Protein AF-A0AAQ4F777-F1 (afdb_monomer)

pLDDT: mean 92.05, std 5.02, range [62.19, 96.69]

Foldseek 3Di:
DAQVVVVVVCVVCVVPQDDWDWDADPVCQQVAWIWIDSPQQQWIWTAHSPRRHTDDIDRRDPVNHDDDDD

Mean predicted aligned error: 3.76 Å

Sequence (70 aa):
MAFSQVVHILQQQFRVIKGVQIIYNEQCPLESDLVILLSEDGIRLSFDSSSQRLKVIEVTDMSKVKLTYW

Radius of gyration: 12.79 Å; Cα contacts (8 Å, |Δi|>4): 116; chains: 1; bounding box: 43×24×27 Å

InterPro domains:
  IPR005373 Phagosome assembly factor 1 [PF03676] (1-69)
  IPR039156 PHAF1/Protein broad-minded [PTHR13465] (1-69)

Structure (mmCIF, N/CA/C/O backbone):
data_AF-A0AAQ4F777-F1
#
_entry.id   AF-A0AAQ4F777-F1
#
loop_
_atom_site.group_PDB
_atom_site.id
_atom_site.type_symbol
_atom_site.label_atom_id
_atom_site.label_alt_id
_atom_site.label_comp_id
_atom_site.label_asym_id
_atom_site.label_entity_id
_atom_site.label_seq_id
_atom_site.pdbx_PDB_ins_code
_atom_site.Cartn_x
_atom_site.Cartn_y
_atom_site.Cartn_z
_atom_site.occupancy
_atom_site.B_iso_or_equiv
_atom_site.auth_seq_id
_atom_site.auth_comp_id
_atom_site.auth_asym_id
_atom_site.auth_atom_id
_atom_site.pdbx_PDB_model_num
ATOM 1 N N . MET A 1 1 ? -4.620 5.903 -9.660 1.00 79.00 1 MET A N 1
ATOM 2 C CA . MET A 1 1 ? -4.000 6.760 -8.623 1.00 79.00 1 MET A CA 1
ATOM 3 C C . MET A 1 1 ? -2.482 6.690 -8.760 1.00 79.00 1 MET A C 1
ATOM 5 O O . MET A 1 1 ? -1.991 5.603 -9.057 1.00 79.00 1 MET A O 1
ATOM 9 N N . ALA A 1 2 ? -1.759 7.809 -8.636 1.00 92.69 2 ALA A N 1
ATOM 10 C CA . ALA A 1 2 ? -0.289 7.837 -8.728 1.00 92.69 2 ALA A CA 1
ATOM 11 C C . ALA A 1 2 ? 0.366 7.675 -7.345 1.00 92.69 2 ALA A C 1
ATOM 13 O O . ALA A 1 2 ? -0.177 8.180 -6.364 1.00 92.69 2 ALA A O 1
ATOM 14 N N . PHE A 1 3 ? 1.533 7.027 -7.271 1.00 93.81 3 PHE A N 1
ATOM 15 C CA . PHE A 1 3 ? 2.267 6.804 -6.015 1.00 93.81 3 PHE A CA 1
ATOM 16 C C . PHE A 1 3 ? 2.495 8.094 -5.207 1.00 93.81 3 PHE A C 1
ATOM 18 O O . PHE A 1 3 ? 2.153 8.160 -4.028 1.00 93.81 3 PHE A O 1
ATOM 25 N N . SER A 1 4 ? 2.978 9.160 -5.852 1.00 93.75 4 SER A N 1
ATOM 26 C CA . SER A 1 4 ? 3.247 10.451 -5.198 1.00 93.75 4 SER A CA 1
ATOM 27 C C . SER A 1 4 ? 2.008 11.080 -4.554 1.00 93.75 4 SER A C 1
ATOM 29 O O . SER A 1 4 ? 2.099 11.662 -3.475 1.00 93.75 4 SER A O 1
ATOM 31 N N . GLN A 1 5 ? 0.837 10.925 -5.177 1.00 94.69 5 GLN A N 1
ATOM 32 C CA . GLN A 1 5 ? -0.428 11.396 -4.611 1.00 94.69 5 GLN A CA 1
ATOM 33 C C . GLN A 1 5 ? -0.780 10.625 -3.338 1.00 94.69 5 GLN A C 1
ATOM 35 O O . GLN A 1 5 ? -1.217 11.230 -2.365 1.00 94.69 5 GLN A O 1
ATOM 40 N N . VAL A 1 6 ? -0.563 9.306 -3.326 1.00 94.25 6 VAL A N 1
ATOM 41 C CA . VAL A 1 6 ? -0.818 8.471 -2.144 1.00 94.25 6 VAL A CA 1
ATOM 42 C C . VAL A 1 6 ? 0.115 8.853 -1.005 1.00 94.25 6 VAL A C 1
ATOM 44 O O . VAL A 1 6 ? -0.357 9.072 0.105 1.00 94.25 6 VAL A O 1
ATOM 47 N N . VAL A 1 7 ? 1.410 9.026 -1.280 1.00 94.56 7 VAL A N 1
ATOM 48 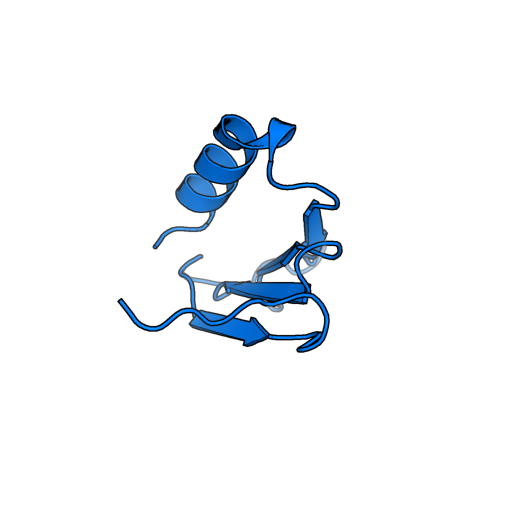C CA . VAL A 1 7 ? 2.376 9.502 -0.277 1.00 94.56 7 VAL A CA 1
ATOM 49 C C . VAL A 1 7 ? 1.947 10.854 0.293 1.00 94.56 7 VAL A C 1
ATOM 51 O O . VAL A 1 7 ? 1.954 11.034 1.508 1.00 94.56 7 VAL A O 1
ATOM 54 N N . HIS A 1 8 ? 1.504 11.782 -0.557 1.00 95.44 8 HIS A N 1
ATOM 55 C CA . HIS A 1 8 ? 1.019 13.079 -0.095 1.00 95.44 8 HIS A CA 1
ATOM 56 C C . HIS A 1 8 ? -0.224 12.955 0.801 1.00 95.44 8 HIS A C 1
ATOM 58 O O . HIS A 1 8 ? -0.280 13.576 1.859 1.00 95.44 8 HIS A O 1
ATOM 64 N N . ILE A 1 9 ? -1.196 12.112 0.437 1.00 94.31 9 ILE A N 1
ATOM 65 C CA . ILE A 1 9 ? -2.390 11.855 1.261 1.00 94.31 9 ILE A CA 1
ATOM 66 C C . ILE A 1 9 ? -1.999 11.255 2.617 1.00 94.31 9 ILE A C 1
ATOM 68 O O . ILE A 1 9 ? -2.493 11.710 3.648 1.00 94.31 9 ILE A O 1
ATOM 72 N N . LEU A 1 10 ? -1.082 10.285 2.635 1.00 93.69 10 LEU A N 1
ATOM 73 C CA . LEU A 1 10 ? -0.583 9.673 3.870 1.00 93.69 10 LEU A CA 1
ATOM 74 C C . LEU A 1 10 ? 0.103 10.708 4.769 1.00 93.69 10 LEU A C 1
ATOM 76 O O . LEU A 1 10 ? -0.145 10.736 5.971 1.00 93.69 10 LEU A O 1
ATOM 80 N N . GLN A 1 11 ? 0.891 11.616 4.186 1.00 93.06 11 GLN A N 1
ATOM 81 C CA . GLN A 1 11 ? 1.493 12.732 4.918 1.00 93.06 11 GLN A CA 1
ATOM 82 C C . GLN A 1 11 ? 0.444 13.683 5.501 1.00 93.06 11 GLN A C 1
ATOM 84 O O . GLN A 1 11 ? 0.618 14.151 6.619 1.00 93.06 11 GLN A O 1
ATOM 89 N N . GLN A 1 12 ? -0.652 13.9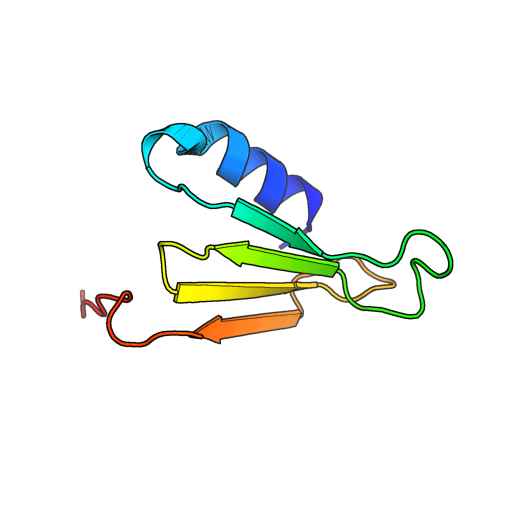61 4.790 1.00 96.12 12 GLN A N 1
ATOM 90 C CA . GLN A 1 12 ? -1.742 14.793 5.318 1.00 96.12 12 GLN A CA 1
ATOM 91 C C . GLN A 1 12 ? -2.531 14.088 6.435 1.00 96.12 12 GLN A C 1
ATOM 93 O O . GLN A 1 12 ? -3.062 14.748 7.326 1.00 96.12 12 GLN A O 1
ATOM 98 N N . GLN A 1 13 ? -2.603 12.754 6.411 1.00 92.81 13 GLN A N 1
ATOM 99 C CA . GLN A 1 13 ? -3.388 11.935 7.345 1.00 92.81 13 GLN A CA 1
ATOM 100 C C . GLN A 1 13 ? -2.540 11.228 8.416 1.00 92.81 13 GLN A C 1
ATOM 102 O O . GLN A 1 13 ? -3.028 10.314 9.080 1.00 92.81 13 GLN A O 1
ATOM 107 N N . PHE A 1 14 ? -1.304 11.683 8.651 1.00 90.19 14 PHE A N 1
ATOM 108 C CA . PHE A 1 14 ? -0.331 11.057 9.564 1.00 90.19 14 PHE A CA 1
ATOM 109 C C . PHE A 1 14 ? -0.814 10.862 11.015 1.00 90.19 14 PHE A C 1
ATOM 111 O O . PHE A 1 14 ? -0.224 10.104 11.781 1.00 90.19 14 PHE A O 1
ATOM 118 N N . ARG A 1 15 ? -1.865 11.581 11.432 1.00 91.00 15 ARG A N 1
ATOM 119 C CA . ARG A 1 15 ? -2.472 11.437 12.766 1.00 91.00 15 ARG A CA 1
ATOM 120 C C . ARG A 1 15 ? -3.383 10.215 12.876 1.00 91.00 15 ARG A C 1
ATOM 122 O O . ARG A 1 15 ? -3.551 9.696 13.977 1.00 91.00 15 ARG A O 1
ATOM 129 N N . VAL A 1 16 ? -3.984 9.808 11.759 1.00 89.94 16 VAL A N 1
ATOM 130 C CA . VAL A 1 16 ? -4.969 8.724 11.674 1.00 89.94 16 VAL A CA 1
ATOM 131 C C . VAL A 1 16 ? -4.293 7.443 11.204 1.00 89.94 16 VAL A C 1
ATOM 133 O O . VAL A 1 16 ? -4.418 6.421 11.867 1.00 89.94 16 VAL A O 1
ATOM 136 N N . ILE A 1 17 ? -3.545 7.520 10.101 1.00 90.38 17 ILE A N 1
ATOM 137 C CA . ILE A 1 17 ? -2.870 6.371 9.493 1.00 90.38 17 ILE A CA 1
ATOM 138 C C . ILE A 1 17 ? -1.461 6.272 10.075 1.00 90.38 17 ILE A C 1
ATOM 140 O O . ILE A 1 17 ? -0.657 7.199 9.945 1.00 90.38 17 ILE A O 1
ATOM 144 N N . LYS A 1 18 ? -1.167 5.145 10.721 1.00 88.00 18 LYS A N 1
ATOM 145 C CA . LYS A 1 18 ? 0.086 4.883 11.437 1.00 88.00 18 LYS A CA 1
ATOM 146 C C . LYS A 1 18 ? 0.724 3.587 10.940 1.00 88.00 18 LYS A C 1
ATOM 148 O O . LYS A 1 18 ? 0.085 2.763 10.296 1.00 88.00 18 LYS A O 1
ATOM 153 N N . GLY A 1 19 ? 2.022 3.423 11.198 1.00 91.12 19 GLY A N 1
ATOM 154 C CA . GLY A 1 19 ? 2.757 2.236 10.745 1.00 91.12 19 GLY A CA 1
ATOM 155 C C . GLY A 1 19 ? 2.836 2.120 9.218 1.00 91.12 19 GLY A C 1
ATOM 156 O O . GLY A 1 19 ? 2.618 1.048 8.660 1.00 91.12 19 GLY A O 1
ATOM 157 N N . VAL A 1 20 ? 3.124 3.229 8.533 1.00 95.00 20 VAL A N 1
ATOM 158 C CA . VAL A 1 20 ? 3.357 3.232 7.084 1.00 95.00 20 VAL A CA 1
ATOM 159 C C . VAL A 1 20 ? 4.787 2.779 6.802 1.00 95.00 20 VAL A C 1
ATOM 161 O O . VAL A 1 20 ? 5.736 3.378 7.303 1.00 95.00 20 VAL A O 1
ATOM 164 N N . GLN A 1 21 ? 4.947 1.760 5.964 1.00 94.88 21 GLN A N 1
ATOM 165 C CA . G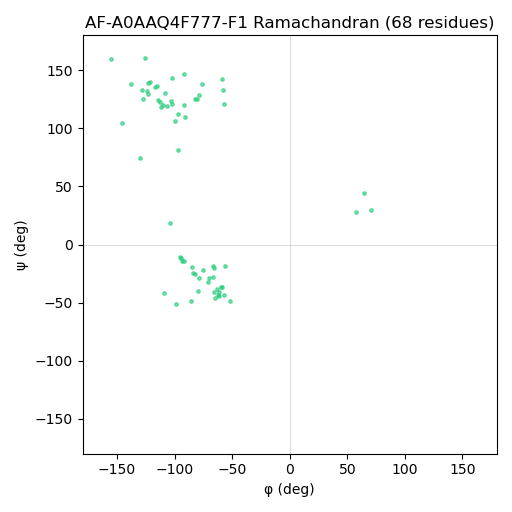LN A 1 21 ? 6.245 1.307 5.467 1.00 94.88 21 GLN A CA 1
ATOM 166 C C . GLN A 1 21 ? 6.248 1.349 3.943 1.00 94.88 21 GLN A C 1
ATOM 168 O O . GLN A 1 21 ? 5.260 0.986 3.305 1.00 94.88 21 GLN A O 1
ATOM 173 N N . ILE A 1 22 ? 7.359 1.789 3.359 1.00 94.88 22 ILE A N 1
ATOM 174 C CA . ILE A 1 22 ? 7.551 1.826 1.909 1.00 94.88 22 ILE A CA 1
ATOM 175 C C . ILE A 1 22 ? 8.639 0.814 1.573 1.00 94.88 22 ILE A C 1
ATOM 177 O O . ILE A 1 22 ? 9.746 0.900 2.098 1.00 94.88 22 ILE A O 1
ATOM 181 N N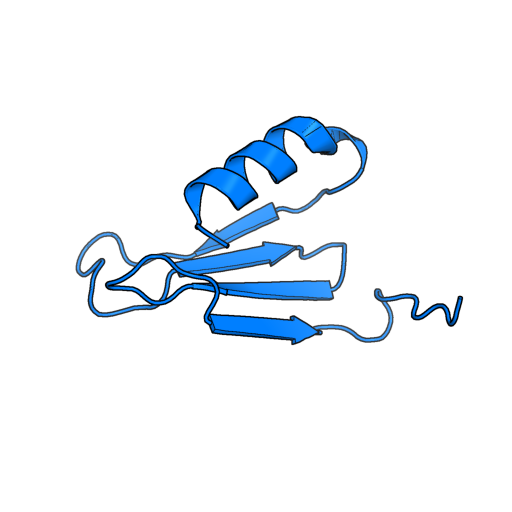 . ILE A 1 23 ? 8.313 -0.146 0.716 1.00 93.94 23 ILE A N 1
ATOM 182 C CA . ILE A 1 23 ? 9.212 -1.214 0.289 1.00 93.94 23 ILE A CA 1
ATOM 183 C C . ILE A 1 23 ? 9.469 -1.024 -1.200 1.00 93.94 23 ILE A C 1
ATOM 185 O O . ILE A 1 23 ? 8.533 -0.948 -1.999 1.00 93.94 23 ILE A O 1
ATOM 189 N N . TYR A 1 24 ? 10.744 -0.924 -1.557 1.00 93.25 24 TYR A N 1
ATOM 190 C CA . TYR A 1 24 ? 11.200 -0.739 -2.926 1.00 93.25 24 TYR A CA 1
ATOM 191 C C . TYR A 1 24 ? 12.626 -1.264 -3.084 1.00 93.25 24 TYR A C 1
ATOM 193 O O . TYR A 1 24 ? 13.349 -1.430 -2.102 1.00 93.25 24 TYR A O 1
ATOM 201 N N . ASN A 1 25 ? 13.020 -1.546 -4.324 1.00 91.69 25 ASN A N 1
ATOM 202 C CA . ASN A 1 25 ? 14.374 -1.973 -4.646 1.00 91.69 25 ASN A CA 1
ATOM 203 C C . ASN A 1 25 ? 15.191 -0.766 -5.127 1.00 91.69 25 ASN A C 1
ATOM 205 O O . ASN A 1 25 ? 14.917 -0.216 -6.190 1.00 91.69 25 ASN A O 1
ATOM 209 N N . GLU A 1 26 ? 16.190 -0.352 -4.347 1.00 88.88 26 GLU A N 1
ATOM 210 C CA . GLU A 1 26 ? 17.075 0.771 -4.694 1.00 88.88 26 GLU A CA 1
ATOM 211 C C . GLU A 1 26 ? 18.043 0.452 -5.835 1.00 88.88 26 GLU A C 1
ATOM 213 O O . GLU A 1 26 ? 18.393 1.340 -6.609 1.00 88.88 26 GLU A O 1
ATOM 218 N N . GLN A 1 27 ? 18.474 -0.805 -5.952 1.00 93.25 27 GLN A N 1
ATOM 219 C CA . GLN A 1 27 ? 19.451 -1.229 -6.958 1.00 93.25 27 GLN A CA 1
ATOM 220 C C . GLN A 1 27 ? 18.789 -1.425 -8.324 1.00 93.25 27 GLN A C 1
ATOM 222 O O . GLN A 1 27 ? 19.342 -1.020 -9.345 1.00 93.25 27 GLN A O 1
ATOM 227 N N . CYS A 1 28 ? 17.582 -1.996 -8.327 1.00 89.94 28 CYS A N 1
ATOM 228 C CA . CYS A 1 28 ? 16.800 -2.267 -9.531 1.00 89.94 28 CYS A CA 1
ATOM 229 C C . CYS A 1 28 ? 15.359 -1.733 -9.388 1.00 89.94 28 CYS A C 1
ATOM 231 O O . CYS A 1 28 ? 14.422 -2.519 -9.225 1.00 89.94 28 CYS A O 1
ATOM 233 N N . PRO A 1 29 ? 15.138 -0.408 -9.477 1.00 85.19 29 PRO A N 1
ATOM 234 C CA . PRO A 1 29 ? 13.835 0.212 -9.202 1.00 85.19 29 PRO A CA 1
ATOM 235 C C . PRO A 1 29 ? 12.726 -0.163 -10.195 1.00 85.19 29 PRO A C 1
ATOM 237 O O . PRO A 1 29 ? 11.549 -0.021 -9.880 1.00 85.19 29 PRO A O 1
ATOM 240 N N . LEU A 1 30 ? 13.082 -0.643 -11.391 1.00 89.12 30 LEU A N 1
ATOM 241 C CA . LEU A 1 30 ? 12.123 -1.057 -12.421 1.00 89.12 30 LEU A CA 1
ATOM 242 C C . LEU A 1 30 ? 11.799 -2.558 -12.380 1.00 89.12 30 LEU A C 1
ATOM 244 O O . LEU A 1 30 ? 10.820 -2.979 -12.993 1.00 89.12 30 LEU A O 1
ATOM 248 N N . GLU A 1 31 ? 12.585 -3.368 -11.667 1.00 88.69 31 GLU A N 1
ATOM 249 C CA . GLU A 1 31 ? 12.372 -4.823 -11.592 1.00 88.69 31 GLU A CA 1
ATOM 250 C C . GLU A 1 31 ? 11.357 -5.224 -10.521 1.00 88.69 31 GLU A C 1
ATOM 252 O O . GLU A 1 31 ? 10.829 -6.332 -10.549 1.00 88.69 31 GLU A O 1
ATOM 257 N N . SER A 1 32 ? 11.096 -4.350 -9.550 1.00 89.81 32 SER A N 1
ATOM 258 C CA . SER A 1 32 ? 10.216 -4.640 -8.419 1.00 89.81 32 SER A CA 1
ATOM 259 C C . SER A 1 32 ? 9.163 -3.552 -8.259 1.00 89.81 32 SER A C 1
ATOM 261 O O . SER A 1 32 ? 9.478 -2.364 -8.282 1.00 89.81 32 SER A O 1
ATOM 263 N N . ASP A 1 33 ? 7.912 -3.973 -8.085 1.00 93.25 33 ASP A N 1
ATOM 264 C CA . ASP A 1 33 ? 6.786 -3.087 -7.786 1.00 93.25 33 ASP A CA 1
ATOM 265 C C . ASP A 1 33 ? 7.055 -2.305 -6.483 1.00 93.25 33 ASP A C 1
ATOM 267 O O . ASP A 1 33 ? 7.608 -2.852 -5.522 1.00 93.25 33 ASP A O 1
ATOM 271 N N . LEU A 1 34 ? 6.643 -1.032 -6.422 1.00 94.94 34 LEU A N 1
ATOM 272 C CA . LEU A 1 34 ? 6.678 -0.291 -5.159 1.00 94.94 34 LEU A CA 1
ATOM 273 C C . LEU A 1 34 ? 5.523 -0.745 -4.281 1.00 94.94 34 LEU A C 1
ATOM 275 O O . LEU A 1 34 ? 4.385 -0.858 -4.738 1.00 94.94 34 LEU A O 1
ATOM 279 N N . VAL A 1 35 ? 5.784 -0.925 -2.996 1.00 96.12 35 VAL A N 1
ATOM 280 C CA . VAL A 1 35 ? 4.761 -1.350 -2.047 1.00 96.12 35 VAL A CA 1
ATOM 281 C C . VAL A 1 35 ? 4.673 -0.350 -0.908 1.00 96.12 35 VAL A C 1
ATOM 283 O O . VAL A 1 35 ? 5.679 0.014 -0.306 1.00 96.12 35 VAL A O 1
ATOM 286 N N . ILE A 1 36 ? 3.451 0.062 -0.585 1.00 96.69 36 ILE A N 1
ATOM 287 C CA . ILE A 1 36 ? 3.134 0.753 0.662 1.00 96.69 36 ILE A CA 1
ATOM 288 C C . ILE A 1 36 ? 2.385 -0.233 1.550 1.00 96.69 36 ILE A C 1
ATOM 290 O O . ILE A 1 36 ? 1.310 -0.714 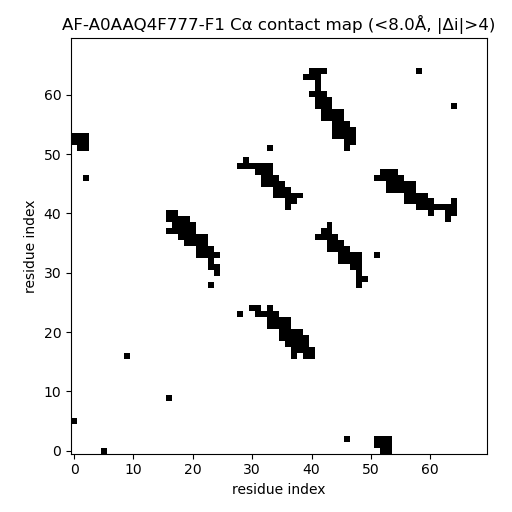1.189 1.00 96.69 36 ILE A O 1
ATOM 294 N N . LEU A 1 37 ? 2.950 -0.527 2.714 1.00 96.31 37 LEU A N 1
ATOM 295 C CA . LEU A 1 37 ? 2.330 -1.352 3.738 1.00 96.31 37 LEU A CA 1
ATOM 296 C C . LEU A 1 37 ? 1.788 -0.448 4.845 1.00 96.31 37 LEU A C 1
ATOM 298 O O . LEU A 1 37 ? 2.542 0.294 5.471 1.00 96.31 37 LEU A O 1
ATOM 302 N N . LEU A 1 38 ? 0.485 -0.532 5.090 1.00 94.94 38 LEU A N 1
ATOM 303 C CA . LEU A 1 38 ? -0.195 0.091 6.219 1.00 94.94 38 LEU A CA 1
ATOM 304 C C . LEU A 1 38 ? -0.330 -0.978 7.311 1.00 94.94 38 LEU A C 1
ATOM 306 O O . LEU A 1 38 ? -1.343 -1.673 7.402 1.00 94.94 38 LEU A O 1
ATOM 310 N N . SER A 1 39 ? 0.739 -1.199 8.085 1.00 91.75 39 SER A N 1
ATOM 311 C CA . SER A 1 39 ? 0.855 -2.384 8.952 1.00 91.75 39 SER A CA 1
ATOM 312 C C . SER A 1 39 ? -0.151 -2.405 10.109 1.00 91.75 39 SER A C 1
ATOM 314 O O . SER A 1 39 ? -0.526 -3.483 10.587 1.00 91.75 39 SER A O 1
ATOM 316 N N . GLU A 1 40 ? -0.584 -1.228 10.569 1.00 92.06 40 GLU A N 1
ATOM 317 C CA . GLU A 1 40 ? -1.604 -1.094 11.618 1.00 92.06 40 GLU A CA 1
ATOM 318 C C . GLU A 1 40 ? -3.033 -1.209 11.074 1.00 92.06 40 GLU A C 1
ATOM 320 O O . GLU A 1 40 ? -3.910 -1.671 11.797 1.00 92.06 40 GLU A O 1
ATOM 325 N N . ASP A 1 41 ? -3.247 -0.899 9.794 1.00 91.06 41 ASP A N 1
ATOM 326 C CA . ASP A 1 41 ? -4.551 -1.005 9.128 1.00 91.06 41 ASP A CA 1
ATOM 327 C C . ASP A 1 41 ? -4.769 -2.366 8.444 1.00 91.06 41 ASP A C 1
ATOM 329 O O . ASP A 1 41 ? -5.885 -2.703 8.060 1.00 91.06 41 ASP A O 1
ATOM 333 N N . GLY A 1 42 ? -3.709 -3.165 8.273 1.00 93.19 42 GLY A N 1
ATOM 334 C CA . GLY A 1 42 ? -3.790 -4.463 7.600 1.00 93.19 42 GLY A CA 1
ATOM 335 C C . GLY A 1 42 ? -4.018 -4.353 6.090 1.00 93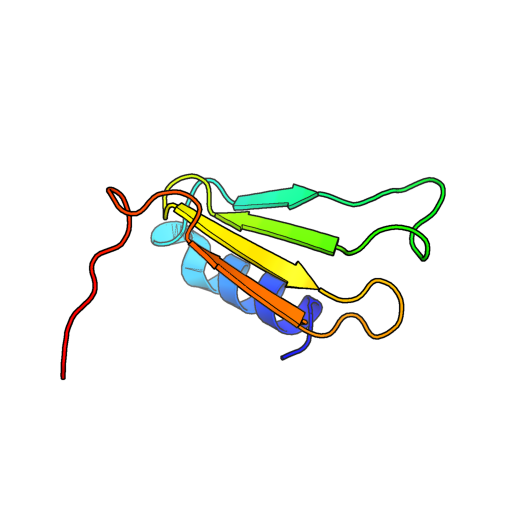.19 42 GLY A C 1
ATOM 336 O O . GLY A 1 42 ? -4.645 -5.235 5.502 1.00 93.19 42 GLY A O 1
ATOM 337 N N . ILE A 1 43 ? -3.533 -3.275 5.465 1.00 94.69 43 ILE A N 1
ATOM 338 C CA . ILE A 1 43 ? -3.703 -2.995 4.033 1.00 94.69 43 ILE A CA 1
ATOM 339 C C . ILE A 1 43 ? -2.336 -2.869 3.363 1.00 94.69 43 ILE A C 1
ATOM 341 O O . ILE A 1 43 ? -1.416 -2.237 3.883 1.00 94.69 43 ILE A O 1
ATOM 345 N N . ARG A 1 44 ? -2.218 -3.419 2.157 1.00 96.00 44 ARG A N 1
ATOM 346 C CA . ARG A 1 44 ? -1.055 -3.282 1.286 1.00 96.00 44 ARG A CA 1
ATOM 347 C C . ARG A 1 44 ? -1.472 -2.699 -0.057 1.00 96.00 44 ARG A C 1
ATOM 349 O O . ARG A 1 44 ? -2.382 -3.194 -0.718 1.00 96.00 44 ARG A O 1
ATOM 356 N N . LEU A 1 45 ? -0.765 -1.662 -0.482 1.00 96.62 45 LEU A N 1
ATOM 357 C CA . LEU A 1 45 ? -0.929 -1.021 -1.780 1.00 96.62 45 LEU A CA 1
ATOM 358 C C . LEU A 1 45 ? 0.295 -1.342 -2.632 1.00 96.62 45 LEU A C 1
ATOM 360 O O . LEU A 1 45 ? 1.409 -0.982 -2.258 1.00 96.62 45 LEU A O 1
ATOM 364 N N . SER A 1 46 ? 0.095 -1.999 -3.771 1.00 96.56 46 SER A N 1
ATOM 365 C CA . SER A 1 46 ? 1.174 -2.307 -4.714 1.00 96.56 46 SER A CA 1
ATOM 366 C C . SER A 1 46 ? 1.043 -1.446 -5.964 1.00 96.56 46 SER A C 1
ATOM 368 O O . SER A 1 46 ? -0.033 -1.362 -6.567 1.00 96.56 46 SER A O 1
ATOM 370 N N . PHE A 1 47 ? 2.142 -0.815 -6.357 1.00 96.56 47 PHE A N 1
ATOM 371 C CA . PHE A 1 47 ? 2.250 0.073 -7.503 1.00 96.56 47 PHE A CA 1
ATOM 372 C C . PHE A 1 47 ? 3.197 -0.537 -8.522 1.00 96.56 47 PHE A C 1
ATOM 374 O O . PHE A 1 47 ? 4.270 -1.021 -8.174 1.00 96.56 47 PHE A O 1
ATOM 381 N N . ASP A 1 48 ? 2.792 -0.473 -9.781 1.00 95.25 48 ASP A N 1
ATOM 382 C CA . ASP A 1 48 ? 3.598 -0.939 -10.899 1.00 95.25 48 ASP A CA 1
ATOM 383 C C . ASP A 1 48 ? 4.954 -0.216 -10.946 1.00 95.25 48 ASP A C 1
ATOM 385 O O . ASP A 1 48 ? 5.007 1.014 -10.850 1.00 95.25 48 ASP A O 1
ATOM 389 N N . SER A 1 49 ? 6.037 -0.975 -11.110 1.00 92.69 49 SER A N 1
ATOM 390 C CA . SER A 1 49 ? 7.409 -0.449 -11.099 1.00 92.69 49 SER A CA 1
ATOM 391 C C . SER A 1 49 ? 7.665 0.612 -12.180 1.00 92.69 49 SER A C 1
ATOM 393 O O . SER A 1 49 ? 8.352 1.606 -11.931 1.00 92.69 49 SER A O 1
ATOM 395 N N . SER A 1 50 ? 7.071 0.451 -13.366 1.00 91.56 50 SER A N 1
ATOM 396 C CA . SER A 1 50 ? 7.315 1.315 -14.527 1.00 91.56 50 SER A CA 1
ATOM 397 C C . SER A 1 50 ? 6.434 2.565 -14.540 1.00 91.56 50 SER A C 1
ATOM 399 O O . SER A 1 50 ? 6.908 3.688 -14.707 1.00 91.56 50 SER A O 1
ATOM 401 N N . SER A 1 51 ? 5.132 2.379 -14.340 1.00 93.62 51 SER A N 1
ATOM 402 C CA . SER A 1 51 ? 4.117 3.421 -14.462 1.00 93.62 51 SER A CA 1
ATOM 403 C C . SER A 1 51 ? 3.795 4.091 -13.131 1.00 93.62 51 SER A C 1
ATOM 405 O O . SER A 1 51 ? 3.121 5.127 -13.120 1.00 93.62 51 SER A O 1
ATOM 407 N N . GLN A 1 52 ? 4.257 3.518 -12.012 1.00 92.62 52 GLN A N 1
ATOM 408 C CA . GLN A 1 52 ? 4.072 4.062 -10.665 1.00 92.62 52 GLN A CA 1
ATOM 409 C C . GLN A 1 52 ? 2.586 4.254 -10.317 1.00 92.62 52 GLN A C 1
ATOM 411 O O . GLN A 1 52 ? 2.187 5.137 -9.543 1.00 92.62 52 GLN A O 1
ATOM 416 N N . ARG A 1 53 ? 1.730 3.433 -10.940 1.00 95.38 53 ARG A N 1
ATOM 417 C CA . ARG A 1 53 ? 0.279 3.441 -10.761 1.00 95.38 53 ARG A CA 1
ATOM 418 C C . ARG A 1 53 ? -0.143 2.296 -9.865 1.00 95.38 53 ARG A C 1
ATOM 420 O O . ARG A 1 53 ? 0.401 1.200 -9.942 1.00 95.38 53 ARG A O 1
ATOM 427 N N . LEU A 1 54 ? -1.147 2.569 -9.037 1.00 96.38 54 LEU A N 1
ATOM 428 C CA . LEU A 1 54 ? -1.755 1.561 -8.178 1.00 96.38 54 LEU A CA 1
ATOM 429 C C . LEU A 1 54 ? -2.275 0.395 -9.029 1.00 96.38 54 LEU A C 1
ATOM 431 O O . LEU A 1 54 ? -3.113 0.603 -9.907 1.00 96.38 54 LEU A O 1
ATOM 435 N N . LYS A 1 55 ? -1.764 -0.802 -8.749 1.00 95.12 55 LYS A N 1
ATOM 436 C CA . LYS A 1 55 ? -2.053 -2.050 -9.462 1.00 95.12 55 LYS A CA 1
ATOM 437 C C . LYS A 1 55 ? -2.901 -2.990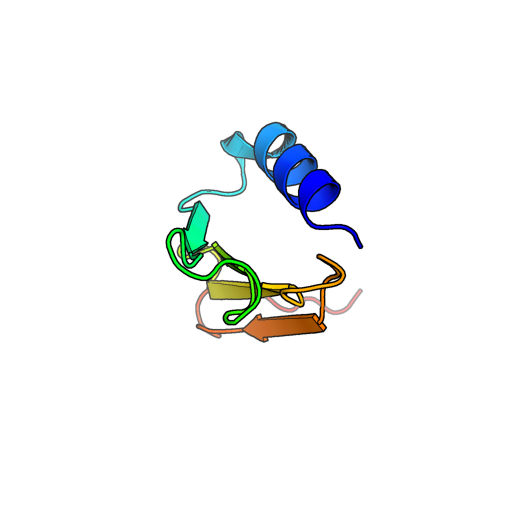 -8.610 1.00 95.12 55 LYS A C 1
ATOM 439 O O . LYS A 1 55 ? -3.842 -3.584 -9.122 1.00 95.12 55 LYS A O 1
ATOM 444 N N . VAL A 1 56 ? -2.591 -3.099 -7.315 1.00 96.12 56 VAL A N 1
ATOM 445 C CA . VAL A 1 56 ? -3.297 -3.986 -6.376 1.00 96.12 56 VAL A CA 1
ATOM 446 C C . VAL A 1 56 ? -3.525 -3.283 -5.043 1.00 96.12 56 VAL A C 1
ATOM 448 O O . VAL A 1 56 ? -2.625 -2.625 -4.519 1.00 96.12 56 VAL A O 1
ATOM 451 N N . ILE A 1 57 ? -4.723 -3.473 -4.489 1.00 95.56 57 ILE A N 1
ATOM 452 C CA . ILE A 1 57 ? -5.040 -3.225 -3.082 1.00 95.56 57 ILE A CA 1
ATOM 453 C C . ILE A 1 57 ? -5.297 -4.592 -2.457 1.00 95.56 57 ILE A C 1
ATOM 455 O O . ILE A 1 57 ? -6.202 -5.307 -2.882 1.00 95.56 57 ILE A O 1
ATOM 459 N N . GLU A 1 58 ? -4.486 -4.959 -1.479 1.00 95.38 58 GLU A N 1
ATOM 460 C CA . GLU A 1 58 ? -4.556 -6.239 -0.785 1.00 95.38 58 GLU A CA 1
ATOM 461 C C . GLU A 1 58 ? -4.879 -5.996 0.691 1.00 95.38 58 GLU A C 1
ATOM 463 O O . GLU A 1 58 ? -4.300 -5.112 1.325 1.00 95.38 58 GLU A O 1
ATOM 468 N N . VAL A 1 59 ? -5.804 -6.782 1.241 1.00 95.06 59 VAL A N 1
ATOM 469 C CA . VAL A 1 59 ? -6.035 -6.834 2.687 1.00 95.06 59 VAL A CA 1
ATOM 470 C C . VAL A 1 59 ? -5.148 -7.933 3.248 1.00 95.06 59 VAL A C 1
ATOM 472 O O . VAL A 1 59 ? -5.374 -9.112 2.989 1.00 95.06 59 VAL A O 1
ATOM 475 N N . THR A 1 60 ? -4.121 -7.543 3.996 1.00 93.69 60 THR A N 1
ATOM 476 C CA . THR A 1 60 ? -3.163 -8.477 4.599 1.00 93.69 60 THR A CA 1
ATOM 477 C C . THR A 1 60 ? -3.669 -9.043 5.921 1.00 93.69 60 THR A C 1
ATOM 479 O O . THR A 1 60 ? -3.225 -10.107 6.336 1.00 93.69 60 THR A O 1
ATOM 482 N N . ASP A 1 61 ? -4.566 -8.328 6.605 1.00 93.06 61 ASP A N 1
ATOM 483 C CA . ASP A 1 61 ? -5.109 -8.739 7.899 1.00 93.06 61 ASP A CA 1
ATOM 484 C C . ASP A 1 61 ? -6.576 -8.314 8.045 1.00 93.06 61 ASP A C 1
ATOM 486 O O . ASP A 1 61 ? -6.894 -7.151 8.294 1.00 93.06 61 ASP A O 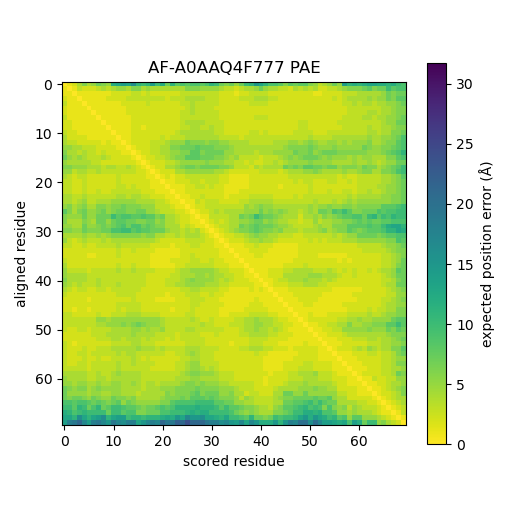1
ATOM 490 N N . MET A 1 62 ? -7.482 -9.286 7.918 1.00 91.62 62 MET A N 1
ATOM 491 C CA . MET A 1 62 ? -8.925 -9.060 8.038 1.00 91.62 62 MET A CA 1
ATOM 492 C C . MET A 1 62 ? -9.359 -8.649 9.451 1.00 91.62 62 MET A C 1
ATOM 494 O O . MET A 1 62 ? -10.445 -8.100 9.603 1.00 91.62 62 MET A O 1
ATOM 498 N N . SER A 1 63 ? -8.545 -8.889 10.487 1.00 92.38 63 SER A N 1
ATOM 499 C CA . SER A 1 63 ? -8.881 -8.491 11.861 1.00 92.38 63 SER A CA 1
ATOM 500 C C . SER A 1 63 ? -8.713 -6.988 12.107 1.00 92.38 63 SER A C 1
ATOM 502 O O . SER A 1 63 ? -9.340 -6.436 13.012 1.00 92.38 63 SER A O 1
ATOM 504 N N . LYS A 1 64 ? -7.902 -6.318 11.278 1.00 88.94 64 LYS A N 1
ATOM 505 C CA . LYS A 1 64 ? -7.616 -4.877 11.353 1.00 88.94 64 LYS A CA 1
ATOM 506 C C . LYS A 1 64 ? -8.500 -4.036 10.435 1.00 88.94 64 LYS A C 1
ATOM 508 O O . LYS A 1 64 ? -8.551 -2.818 10.576 1.00 88.94 64 LYS A O 1
ATOM 513 N N . VAL A 1 65 ? -9.240 -4.677 9.530 1.00 88.81 65 VAL A N 1
ATOM 514 C CA . VAL A 1 65 ? -10.104 -3.999 8.561 1.00 88.81 65 VAL A CA 1
ATOM 515 C C . VAL A 1 65 ? -11.566 -4.100 8.981 1.00 88.81 65 VAL A C 1
ATOM 517 O O . VAL A 1 65 ? -12.130 -5.185 9.101 1.00 88.81 65 VAL A O 1
ATOM 520 N N . LYS A 1 66 ? -12.223 -2.947 9.133 1.00 85.38 66 LYS A N 1
ATOM 521 C CA . LYS A 1 66 ? -13.671 -2.872 9.348 1.00 85.38 66 LYS A CA 1
ATOM 522 C C . LYS A 1 66 ? -14.389 -2.540 8.042 1.00 85.38 66 LYS A C 1
ATOM 524 O O . LYS A 1 66 ? -14.394 -1.393 7.601 1.00 85.38 66 LYS A O 1
ATOM 529 N N . LEU A 1 67 ? -15.049 -3.533 7.451 1.00 83.31 67 LEU A N 1
ATOM 530 C CA . LEU A 1 67 ? -15.945 -3.321 6.314 1.00 83.31 67 LEU A CA 1
ATOM 531 C C . LEU A 1 67 ? -17.289 -2.778 6.810 1.00 83.31 67 LEU A C 1
ATOM 533 O O . LEU A 1 67 ? -17.895 -3.340 7.721 1.00 83.31 67 LEU A O 1
ATOM 537 N N . THR A 1 68 ? -17.749 -1.677 6.218 1.00 86.38 68 THR A N 1
ATOM 538 C CA . THR A 1 68 ? -19.052 -1.071 6.524 1.00 86.38 68 THR A CA 1
ATOM 539 C C . THR A 1 68 ? -19.811 -0.888 5.215 1.00 86.38 68 THR A C 1
ATOM 541 O O . THR A 1 68 ? -19.275 -0.290 4.284 1.00 86.38 68 THR A O 1
ATOM 544 N N . TYR A 1 69 ? -21.030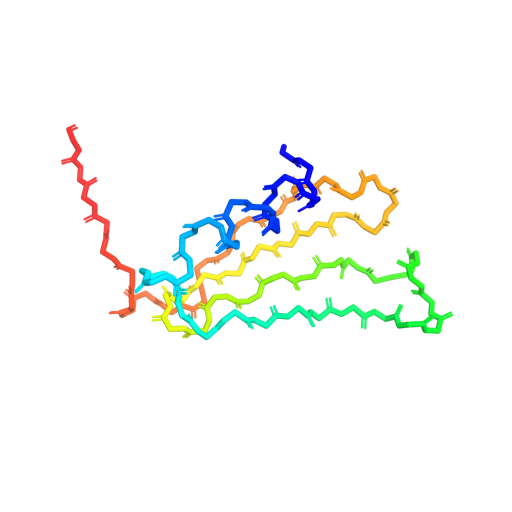 -1.424 5.136 1.00 84.81 69 TYR A N 1
ATOM 545 C CA . TYR A 1 69 ? -21.946 -1.150 4.030 1.00 84.81 69 TYR A CA 1
ATOM 546 C C . TYR A 1 69 ? -22.647 0.181 4.316 1.00 84.81 69 TYR A C 1
ATOM 548 O O . TYR A 1 69 ? -23.192 0.354 5.408 1.00 84.81 69 TYR A O 1
ATOM 556 N N . TRP A 1 70 ? -22.553 1.113 3.370 1.00 62.19 70 TRP A N 1
ATOM 557 C CA . TRP A 1 70 ? -23.252 2.398 3.396 1.00 62.19 70 TRP A CA 1
ATOM 558 C C . TRP A 1 70 ? -24.593 2.286 2.681 1.00 62.19 70 TRP A C 1
ATOM 560 O O . TRP A 1 70 ? -24.637 1.568 1.654 1.00 62.19 70 TRP A O 1
#

Nearest PDB structures (foldseek):
  4raa-assembly1_A-2  TM=6.369E-01  e=7.583E-01  Bacteroides fragilis NCTC 9343
  7seu-assembly1_A  TM=7.001E-01  e=2.814E+00  Escherichia coli
  7seu-assembly4_D  TM=7.014E-01  e=3.188E+00  Escherichia coli
  1e2r-assembly1_B  TM=6.958E-01  e=2.059E+00  Paracoccus denitrificans
  1aom-assembly1_A  TM=5.275E-01  e=2.484E+00  Paracoccus pantotrophus

Secondary structure (DSSP, 8-state):
-BHHHHHHHHHHTTTTS--EEEE--SS-TTTS-EEEEETTTTEEEEE-TTT-BEEEEEES-TTT------

Solvent-accessible surface area (backbone atoms only — not comparable to full-atom values): 4105 Å² total; per-residue (Å²): 106,50,53,69,59,52,54,51,52,48,65,76,36,53,91,77,60,51,60,76,43,79,48,70,42,89,90,46,49,66,82,35,54,38,32,41,36,28,68,65,48,19,36,34,42,33,20,38,36,83,78,38,31,66,72,44,82,43,78,78,31,74,90,52,49,84,88,75,91,128

Organism: Amblyomma americanum (NCBI:txid6943)